Protein AF-A0A367AL65-F1 (afdb_monomer_lite)

Sequence (87 aa):
MVVSGELDVVGGELFVAVLDHVRSSGPGTVAVDLSGVSFVDTHGLTPALQPDVVLVDASRVVDRLLTLMGQPAVGAGRRPGGGRGCT

Structure (mmCIF, N/CA/C/O backbone):
data_AF-A0A367AL65-F1
#
_entry.id   AF-A0A367AL65-F1
#
loop_
_atom_site.group_PDB
_atom_site.id
_atom_site.type_symbol
_atom_site.label_atom_id
_atom_site.label_alt_id
_atom_site.label_comp_id
_atom_site.label_asym_id
_atom_site.label_entity_id
_atom_site.label_seq_id
_atom_site.pdbx_PDB_ins_code
_atom_site.Cartn_x
_atom_site.Cartn_y
_atom_site.Cartn_z
_atom_site.occupancy
_atom_site.B_iso_or_equiv
_atom_site.auth_seq_id
_atom_site.auth_comp_id
_atom_site.auth_asym_id
_atom_site.auth_atom_id
_atom_site.pdbx_PDB_model_num
ATOM 1 N N . MET A 1 1 ? -7.524 -7.719 4.619 1.00 92.00 1 MET A N 1
ATOM 2 C CA . MET A 1 1 ? -7.991 -7.935 3.234 1.00 92.00 1 MET A CA 1
ATOM 3 C C . MET A 1 1 ? -6.794 -8.307 2.376 1.00 92.00 1 MET A C 1
ATOM 5 O O . MET A 1 1 ? -5.702 -7.849 2.685 1.00 92.00 1 MET A O 1
ATOM 9 N N . VAL A 1 2 ? -6.994 -9.109 1.332 1.00 95.88 2 VAL A N 1
ATOM 10 C CA . VAL A 1 2 ? -5.942 -9.458 0.364 1.00 95.88 2 VAL A CA 1
ATOM 11 C C . VAL A 1 2 ? -6.212 -8.712 -0.937 1.00 95.88 2 VAL A C 1
ATOM 13 O O . VAL A 1 2 ? -7.350 -8.715 -1.406 1.00 95.88 2 VAL A O 1
ATOM 16 N N . VAL A 1 3 ? -5.184 -8.085 -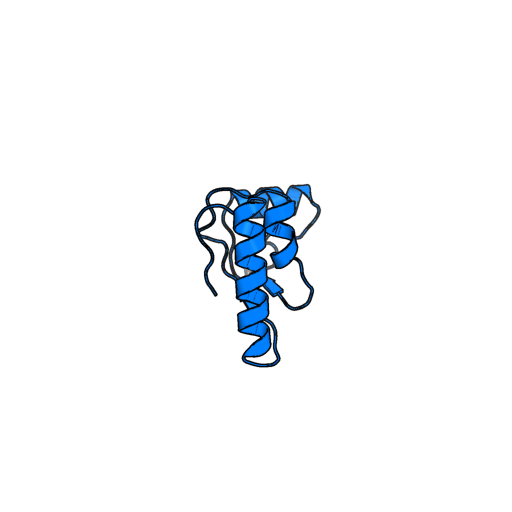1.502 1.00 96.69 3 VAL A N 1
ATOM 17 C CA . VAL A 1 3 ? -5.233 -7.404 -2.800 1.00 96.69 3 VAL A CA 1
ATOM 18 C C . VAL A 1 3 ? -4.285 -8.118 -3.755 1.00 96.69 3 VAL A C 1
ATOM 20 O O . VAL A 1 3 ? -3.164 -8.480 -3.397 1.00 96.69 3 VAL A O 1
ATOM 23 N N . SER A 1 4 ? -4.747 -8.351 -4.979 1.00 96.81 4 SER A N 1
ATOM 24 C CA . SER A 1 4 ? -3.974 -9.050 -6.004 1.00 96.81 4 SER A CA 1
ATOM 25 C C . SER A 1 4 ? -4.234 -8.464 -7.384 1.00 96.81 4 SER A C 1
ATOM 27 O O . SER A 1 4 ? -5.272 -7.838 -7.597 1.00 96.81 4 SER A O 1
ATOM 29 N N . GLY A 1 5 ? -3.293 -8.672 -8.305 1.00 96.62 5 GLY A N 1
ATOM 30 C CA . GLY A 1 5 ? -3.321 -8.062 -9.634 1.00 96.62 5 GLY A CA 1
ATOM 31 C C . GLY A 1 5 ? -2.567 -6.735 -9.672 1.00 96.62 5 GLY A C 1
ATOM 32 O O . GLY A 1 5 ? -1.495 -6.610 -9.079 1.00 96.62 5 GLY A O 1
ATOM 33 N N . GLU A 1 6 ? -3.098 -5.757 -10.395 1.00 97.94 6 GLU A N 1
ATOM 34 C CA . GLU A 1 6 ? -2.420 -4.485 -10.652 1.00 97.94 6 GLU A CA 1
ATOM 35 C C . GLU A 1 6 ? -2.996 -3.366 -9.776 1.00 97.94 6 GLU A C 1
ATOM 37 O O . GLU A 1 6 ? -4.210 -3.210 -9.657 1.00 97.94 6 GLU A O 1
ATOM 42 N N . LEU A 1 7 ? -2.107 -2.588 -9.156 1.00 97.44 7 LEU A N 1
ATOM 43 C CA . LEU A 1 7 ? -2.424 -1.352 -8.440 1.00 97.44 7 LEU A CA 1
ATOM 44 C C . LEU A 1 7 ? -1.857 -0.158 -9.212 1.00 97.44 7 LEU A C 1
ATOM 46 O O . LEU A 1 7 ? -0.877 0.469 -8.805 1.00 97.44 7 LEU A O 1
ATOM 50 N N . ASP A 1 8 ? -2.464 0.116 -10.360 1.00 95.62 8 ASP A N 1
ATOM 51 C CA . ASP A 1 8 ? -2.280 1.340 -11.137 1.00 95.62 8 ASP A CA 1
ATOM 52 C C . ASP A 1 8 ? -3.359 2.380 -10.766 1.00 95.62 8 ASP A C 1
ATOM 54 O O . ASP A 1 8 ? -4.020 2.262 -9.732 1.00 95.62 8 ASP A O 1
ATOM 58 N N . VAL A 1 9 ? -3.566 3.402 -11.599 1.00 94.06 9 VAL A N 1
ATOM 59 C CA . VAL A 1 9 ? -4.627 4.405 -11.393 1.00 94.06 9 VAL A CA 1
ATOM 60 C C . VAL A 1 9 ? -6.019 3.762 -11.277 1.00 94.06 9 VAL A C 1
ATOM 62 O O . VAL A 1 9 ? -6.782 4.127 -10.384 1.00 94.06 9 VAL A O 1
ATOM 65 N N . VAL A 1 10 ? -6.345 2.787 -12.133 1.00 94.69 10 VAL A N 1
ATOM 66 C CA . VAL A 1 10 ? -7.672 2.146 -12.162 1.00 94.69 10 VAL A CA 1
ATOM 67 C C . VAL A 1 10 ? -7.835 1.189 -10.980 1.00 94.69 10 VAL A C 1
ATOM 69 O O . VAL A 1 10 ? -8.850 1.221 -10.280 1.00 94.69 10 VAL A O 1
ATOM 72 N N . GLY A 1 11 ? -6.819 0.365 -10.714 1.00 95.19 11 GLY A N 1
ATOM 73 C CA . GLY A 1 11 ? -6.784 -0.518 -9.547 1.00 95.19 11 GLY A CA 1
ATOM 74 C C . GLY A 1 11 ? -6.843 0.262 -8.230 1.00 95.19 11 GLY A C 1
ATOM 75 O O . GLY A 1 11 ? -7.505 -0.167 -7.284 1.00 95.19 11 GLY A O 1
ATOM 76 N N . GLY A 1 12 ? -6.221 1.442 -8.190 1.00 95.12 12 GLY A N 1
ATOM 77 C CA . GLY A 1 12 ? -6.262 2.371 -7.065 1.00 95.12 12 GLY A CA 1
ATOM 78 C C . GLY A 1 12 ? -7.670 2.867 -6.740 1.00 95.12 12 GLY A C 1
ATOM 79 O O . GLY A 1 12 ? -8.065 2.830 -5.576 1.00 95.12 12 GLY A O 1
ATOM 80 N N . GLU A 1 13 ? -8.457 3.275 -7.741 1.00 96.50 13 GLU A N 1
ATOM 81 C CA . GLU A 1 13 ? -9.848 3.716 -7.533 1.00 96.50 13 GLU A CA 1
ATOM 82 C C . GLU A 1 13 ? -10.720 2.606 -6.933 1.00 96.50 13 GLU A C 1
ATOM 84 O O . GLU A 1 13 ? -11.460 2.835 -5.971 1.00 96.50 13 GLU A O 1
ATOM 89 N N . LEU A 1 14 ? -10.591 1.380 -7.449 1.00 95.88 14 LEU A N 1
ATOM 90 C CA . LEU A 1 14 ? -11.300 0.229 -6.892 1.00 95.88 14 LEU A CA 1
ATOM 91 C C . LEU A 1 14 ? -10.851 -0.056 -5.455 1.00 95.88 14 LEU A C 1
ATOM 93 O O . LEU A 1 14 ? -11.681 -0.324 -4.584 1.00 95.88 14 LEU A O 1
ATOM 97 N N . PHE A 1 15 ? -9.548 0.020 -5.192 1.00 97.12 15 PHE A N 1
ATOM 98 C CA . PHE A 1 15 ? -9.008 -0.211 -3.861 1.00 97.12 15 PHE A CA 1
ATOM 99 C C . PHE A 1 15 ? -9.522 0.817 -2.841 1.00 97.12 15 PHE A C 1
ATOM 101 O O . PHE A 1 15 ? -9.894 0.429 -1.732 1.00 97.12 15 PHE A O 1
ATOM 108 N N . VAL A 1 16 ? -9.646 2.094 -3.226 1.00 97.06 16 VAL A N 1
ATOM 109 C CA . VAL A 1 16 ? -10.292 3.136 -2.404 1.00 97.06 16 VAL A CA 1
ATOM 110 C C . VAL A 1 16 ? -11.739 2.768 -2.091 1.00 97.06 16 VAL A C 1
ATOM 112 O O . VAL A 1 16 ? -12.124 2.760 -0.923 1.00 97.06 16 VAL A O 1
ATOM 115 N N . ALA A 1 17 ? -12.527 2.399 -3.103 1.00 96.75 17 ALA A N 1
ATOM 116 C CA . ALA A 1 17 ? -13.933 2.053 -2.904 1.00 96.75 17 ALA A CA 1
ATOM 117 C C . ALA A 1 17 ? -14.110 0.866 -1.939 1.00 96.75 17 ALA A C 1
ATOM 119 O O . ALA A 1 17 ? -14.999 0.870 -1.083 1.00 96.75 17 ALA A O 1
ATOM 120 N N . VAL A 1 18 ? -13.237 -0.141 -2.040 1.00 95.62 18 VAL A N 1
ATOM 121 C CA . VAL A 1 18 ? -13.238 -1.289 -1.124 1.00 95.62 18 VAL A CA 1
ATOM 122 C C . VAL A 1 18 ? -12.811 -0.876 0.286 1.00 95.62 18 VAL A C 1
ATOM 124 O O . VAL A 1 18 ? -13.446 -1.300 1.252 1.00 95.62 18 VAL A O 1
ATOM 127 N N . LEU A 1 19 ? -11.780 -0.038 0.432 1.00 96.19 19 LEU A N 1
ATOM 128 C CA . LEU A 1 19 ? -11.361 0.489 1.735 1.00 96.19 19 LEU A CA 1
ATOM 129 C C . LEU A 1 19 ? -12.491 1.257 2.422 1.00 96.19 19 LEU A C 1
ATOM 131 O O . LEU A 1 19 ? -12.756 1.023 3.600 1.00 96.19 19 LEU A O 1
ATOM 135 N N . ASP A 1 20 ? -13.192 2.119 1.692 1.00 95.94 20 ASP A N 1
ATOM 136 C CA . ASP A 1 20 ? -14.308 2.898 2.229 1.00 95.94 20 ASP A CA 1
ATOM 137 C C . ASP A 1 20 ? -15.476 2.004 2.648 1.00 95.94 20 ASP A C 1
ATOM 139 O O . ASP A 1 20 ? -16.060 2.195 3.720 1.00 95.94 20 ASP A O 1
ATOM 143 N N . HIS A 1 21 ? -15.761 0.957 1.870 1.00 95.00 21 HIS A N 1
ATOM 144 C CA . HIS A 1 21 ? -16.733 -0.054 2.269 1.00 95.00 21 HIS A CA 1
ATOM 145 C C . HIS A 1 21 ? -16.321 -0.758 3.573 1.00 95.00 21 HIS A C 1
ATOM 147 O O . HIS A 1 21 ? -17.131 -0.859 4.498 1.00 95.00 21 HIS A O 1
ATOM 153 N N . VAL A 1 22 ? -15.060 -1.184 3.697 1.00 93.62 22 VAL A N 1
ATOM 154 C CA . VAL A 1 22 ? -14.547 -1.823 4.921 1.00 93.62 22 VAL A CA 1
ATOM 155 C C . VAL A 1 22 ? -14.639 -0.872 6.117 1.00 93.62 22 VAL A C 1
ATOM 157 O O . VAL A 1 22 ? -15.135 -1.273 7.169 1.00 93.62 22 VAL A O 1
ATOM 160 N N . ARG A 1 23 ? -14.258 0.399 5.959 1.00 92.75 23 ARG A N 1
ATOM 161 C CA . ARG A 1 23 ? -14.368 1.424 7.014 1.00 92.75 23 ARG A CA 1
ATOM 162 C C . ARG A 1 23 ? -15.807 1.642 7.470 1.00 92.75 23 ARG A C 1
ATOM 164 O O . ARG A 1 23 ? -16.058 1.835 8.657 1.00 92.75 23 ARG A O 1
ATOM 171 N N . SER A 1 24 ? -16.766 1.572 6.546 1.00 94.44 24 SER A N 1
ATOM 172 C CA . SER A 1 24 ? -18.189 1.704 6.880 1.00 94.44 24 SER A CA 1
ATOM 173 C C . SER A 1 24 ? -18.727 0.537 7.719 1.00 94.44 24 SER A C 1
ATOM 175 O O . SER A 1 24 ? -19.732 0.694 8.411 1.00 94.44 24 SER A O 1
ATOM 177 N N . SER A 1 25 ? -18.050 -0.619 7.697 1.00 91.44 25 SER A N 1
ATOM 178 C CA . SER A 1 25 ? -18.461 -1.821 8.435 1.00 91.44 25 SER A CA 1
ATOM 179 C C . SER A 1 25 ? -18.047 -1.821 9.914 1.00 91.44 25 SER A C 1
ATOM 181 O O . SER A 1 25 ? -18.578 -2.610 10.696 1.00 91.44 25 SER A O 1
ATOM 183 N N . GLY A 1 26 ? -17.146 -0.922 10.325 1.00 87.12 26 GLY A N 1
ATOM 184 C CA . GLY A 1 26 ? -16.757 -0.763 11.722 1.00 87.12 26 GLY A CA 1
ATOM 185 C C . GLY A 1 26 ? -15.479 0.060 11.912 1.00 87.12 26 GLY A C 1
ATOM 186 O O . GLY A 1 26 ? -14.677 0.191 10.987 1.00 87.12 26 GLY A O 1
ATOM 187 N N . PRO A 1 27 ? -15.263 0.618 13.115 1.00 81.69 27 PRO A N 1
ATOM 188 C CA . PRO A 1 27 ? -14.045 1.351 13.425 1.00 81.69 27 PRO A CA 1
ATOM 189 C C . PRO A 1 27 ? -12.851 0.398 13.564 1.00 81.69 27 PRO A C 1
ATOM 191 O O . PRO A 1 27 ? -12.967 -0.672 14.162 1.00 81.69 27 PRO A O 1
ATOM 194 N N . GLY A 1 28 ? -11.681 0.817 13.085 1.00 89.25 28 GLY A N 1
ATOM 195 C CA . GLY A 1 28 ? -10.431 0.104 13.328 1.00 89.25 28 GLY A CA 1
ATOM 196 C C . GLY A 1 28 ? -9.405 0.270 12.218 1.00 89.25 28 GLY A C 1
ATOM 197 O O . GLY A 1 28 ? -9.661 0.879 11.184 1.00 89.25 28 GLY A O 1
ATOM 198 N N . THR A 1 29 ? -8.226 -0.289 12.464 1.00 94.06 29 THR A N 1
ATOM 199 C CA . THR A 1 29 ? -7.151 -0.390 11.480 1.00 94.06 29 THR A CA 1
ATOM 200 C C . THR A 1 29 ? -7.475 -1.461 10.440 1.00 94.06 29 THR A C 1
ATOM 202 O O . THR A 1 29 ? -7.887 -2.570 10.790 1.00 94.06 29 THR A O 1
ATOM 205 N N . VAL A 1 30 ? -7.225 -1.169 9.166 1.00 95.38 30 VAL A N 1
ATOM 206 C CA . VAL A 1 30 ? -7.405 -2.110 8.060 1.00 95.38 30 VAL A CA 1
ATOM 207 C C . VAL A 1 30 ? -6.079 -2.798 7.750 1.00 95.38 30 VAL A C 1
ATOM 209 O O . VAL A 1 30 ? -5.149 -2.190 7.228 1.00 95.38 30 VAL A O 1
ATOM 212 N N . ALA A 1 31 ? -5.991 -4.094 8.048 1.00 94.94 31 ALA A N 1
ATOM 213 C CA . ALA A 1 31 ? -4.850 -4.910 7.643 1.00 94.94 31 ALA A CA 1
ATOM 214 C C . ALA A 1 31 ? -4.954 -5.262 6.146 1.00 94.94 31 ALA A C 1
ATOM 216 O O . ALA A 1 31 ? -5.979 -5.805 5.715 1.00 94.94 31 ALA A O 1
ATOM 217 N N . VAL A 1 32 ? -3.911 -4.991 5.361 1.00 96.94 32 VAL A N 1
ATOM 218 C CA . VAL A 1 32 ? -3.877 -5.197 3.905 1.00 96.94 32 VAL A CA 1
ATOM 219 C C . VAL A 1 32 ? -2.661 -6.022 3.505 1.00 96.94 32 VAL A C 1
ATOM 221 O O . VAL A 1 32 ? -1.527 -5.667 3.810 1.00 96.94 32 VAL A O 1
ATOM 224 N N . ASP A 1 33 ? -2.912 -7.128 2.817 1.00 96.81 33 ASP A N 1
ATOM 225 C CA . ASP A 1 33 ? -1.898 -7.996 2.226 1.00 96.81 33 ASP A CA 1
ATOM 226 C C . ASP A 1 33 ? -1.759 -7.661 0.735 1.00 96.81 33 ASP A C 1
ATOM 228 O O . ASP A 1 33 ? -2.736 -7.764 -0.014 1.00 96.81 33 ASP A O 1
ATOM 232 N N . LEU A 1 34 ? -0.558 -7.240 0.328 1.00 97.94 34 LEU A N 1
ATOM 233 C CA . LEU A 1 34 ? -0.203 -6.877 -1.047 1.00 97.94 34 LEU A CA 1
ATOM 234 C C . LEU A 1 34 ? 0.740 -7.903 -1.704 1.00 97.94 34 LEU A C 1
ATOM 236 O O . LEU A 1 34 ? 1.348 -7.614 -2.738 1.00 97.94 34 LEU A O 1
ATOM 240 N N . SER A 1 35 ? 0.897 -9.097 -1.126 1.00 97.50 35 SER A N 1
ATOM 241 C CA . SER A 1 35 ? 1.766 -10.159 -1.662 1.00 97.50 35 SER A CA 1
ATOM 242 C C . SER A 1 35 ? 1.344 -10.629 -3.061 1.00 97.50 35 SER A C 1
ATOM 244 O O . SER A 1 35 ? 2.191 -11.033 -3.860 1.00 97.50 35 SER A O 1
ATOM 246 N N . GLY A 1 36 ? 0.053 -10.514 -3.391 1.00 97.31 36 GLY A N 1
ATOM 247 C CA . GLY A 1 36 ? -0.517 -10.870 -4.693 1.00 97.31 36 GLY A CA 1
ATOM 248 C C . GLY A 1 36 ? -0.435 -9.781 -5.769 1.00 97.31 36 GLY A C 1
ATOM 249 O O . GLY A 1 36 ? -0.948 -9.989 -6.870 1.00 97.31 36 GLY A O 1
ATOM 250 N N . VAL A 1 37 ? 0.151 -8.616 -5.475 1.00 98.19 37 VAL A N 1
ATOM 251 C CA . VAL A 1 37 ? 0.230 -7.491 -6.420 1.00 98.19 37 VAL A CA 1
ATOM 252 C C . VAL A 1 37 ? 1.375 -7.705 -7.413 1.00 98.19 37 VAL A C 1
ATOM 254 O O . VAL A 1 37 ? 2.540 -7.799 -7.018 1.00 98.19 37 VAL A O 1
ATOM 257 N N . SER A 1 38 ? 1.061 -7.764 -8.707 1.00 97.81 38 SER A N 1
ATOM 258 C CA . SER A 1 38 ? 2.022 -8.001 -9.796 1.00 97.81 38 SER A CA 1
ATOM 259 C C . SER A 1 38 ? 2.611 -6.718 -10.385 1.00 97.81 38 SER A C 1
ATOM 261 O O . SER A 1 38 ? 3.723 -6.745 -10.913 1.00 97.81 38 SER A O 1
ATOM 263 N N . PHE A 1 39 ? 1.899 -5.598 -10.271 1.00 97.88 39 PHE A N 1
ATOM 264 C CA . PHE A 1 39 ? 2.326 -4.278 -10.735 1.00 97.88 39 PHE A CA 1
ATOM 265 C C . PHE A 1 39 ? 1.769 -3.191 -9.816 1.00 97.88 39 PHE A C 1
ATOM 267 O O . PHE A 1 39 ? 0.662 -3.331 -9.300 1.00 97.88 39 PHE A O 1
ATOM 274 N N . VAL A 1 40 ? 2.529 -2.114 -9.616 1.00 98.19 40 VAL A N 1
ATOM 275 C CA . VAL A 1 40 ? 2.100 -0.982 -8.795 1.00 98.19 40 VAL A CA 1
ATOM 276 C C . VAL A 1 40 ? 2.762 0.319 -9.245 1.00 98.19 40 VAL A C 1
ATOM 278 O O . VAL A 1 40 ? 3.958 0.335 -9.556 1.00 98.19 40 VAL A O 1
ATOM 281 N N . ASP A 1 41 ? 1.999 1.410 -9.230 1.00 97.38 41 ASP A N 1
ATOM 282 C CA . ASP A 1 41 ? 2.513 2.775 -9.336 1.00 97.38 41 ASP A CA 1
ATOM 283 C C . ASP A 1 41 ? 2.196 3.605 -8.076 1.00 97.38 41 ASP A C 1
ATOM 285 O O . ASP A 1 41 ? 1.564 3.143 -7.123 1.00 97.38 41 ASP A O 1
ATOM 289 N N . THR A 1 42 ? 2.677 4.848 -8.033 1.00 95.69 42 THR A N 1
ATOM 290 C CA . THR A 1 42 ? 2.489 5.724 -6.868 1.00 95.69 42 THR A CA 1
ATOM 291 C C . THR A 1 42 ? 1.024 6.062 -6.598 1.00 95.69 42 THR A C 1
ATOM 293 O O . THR A 1 42 ? 0.643 6.213 -5.437 1.00 95.69 42 THR A O 1
ATOM 296 N N . HIS A 1 43 ? 0.199 6.189 -7.638 1.00 94.56 43 HIS A N 1
ATOM 297 C CA . HIS A 1 43 ? -1.215 6.532 -7.493 1.00 94.56 43 HIS A CA 1
ATOM 298 C C . HIS A 1 43 ? -1.985 5.343 -6.923 1.00 94.56 43 HIS A C 1
ATOM 300 O O . HIS A 1 43 ? -2.695 5.507 -5.930 1.00 94.56 43 HIS A O 1
ATOM 306 N N . GLY A 1 44 ? -1.768 4.145 -7.469 1.00 96.38 44 GLY A N 1
ATOM 307 C CA . GLY A 1 44 ? -2.415 2.926 -6.990 1.00 96.38 44 GLY A CA 1
ATOM 308 C C . GLY A 1 44 ? -2.007 2.525 -5.571 1.00 96.38 44 GLY A C 1
ATOM 309 O O . GLY A 1 44 ? -2.817 1.954 -4.840 1.00 96.38 44 GLY A O 1
ATOM 310 N N . LEU A 1 45 ? -0.788 2.873 -5.132 1.00 96.25 45 LEU A N 1
ATOM 311 C CA . LEU A 1 45 ? -0.316 2.587 -3.770 1.00 96.25 45 LEU A CA 1
ATOM 312 C C . LEU A 1 45 ? -0.778 3.610 -2.721 1.00 96.25 45 LEU A C 1
ATOM 314 O O . LEU A 1 45 ? -0.870 3.267 -1.544 1.00 96.25 45 LEU A O 1
ATOM 318 N N . THR A 1 46 ? -1.080 4.851 -3.115 1.00 95.44 46 THR A N 1
ATOM 319 C CA . THR A 1 46 ? -1.425 5.949 -2.187 1.00 95.44 46 THR A CA 1
ATOM 320 C C . THR A 1 46 ? -2.513 5.588 -1.156 1.00 95.44 46 THR A C 1
ATOM 322 O O . THR A 1 46 ? -2.340 5.931 0.017 1.00 95.44 46 THR A O 1
ATOM 325 N N . PRO A 1 47 ? -3.599 4.865 -1.500 1.00 95.75 47 PRO A N 1
ATOM 326 C CA . PRO A 1 47 ? -4.616 4.471 -0.521 1.00 95.75 47 PRO A CA 1
ATOM 327 C C . PRO A 1 47 ? -4.085 3.535 0.574 1.00 95.75 47 PRO A C 1
ATOM 329 O O . PRO A 1 47 ? -4.598 3.539 1.690 1.00 95.75 47 PRO A O 1
ATOM 332 N N . ALA A 1 48 ? -3.035 2.762 0.281 1.00 94.94 48 ALA A N 1
ATOM 333 C CA . ALA A 1 48 ? -2.406 1.832 1.217 1.00 94.94 48 ALA A CA 1
ATOM 334 C C . ALA A 1 48 ? -1.476 2.525 2.232 1.00 94.94 48 ALA A C 1
ATOM 336 O O . ALA A 1 48 ? -1.034 1.892 3.187 1.00 94.94 48 ALA A O 1
ATOM 337 N N . LEU A 1 49 ? -1.164 3.808 2.017 1.00 94.44 49 LEU A N 1
ATOM 338 C CA . LEU A 1 49 ? -0.274 4.612 2.862 1.00 94.44 49 LEU A CA 1
ATOM 339 C C . LEU A 1 49 ? -1.036 5.480 3.874 1.00 94.44 49 LEU A C 1
ATOM 341 O O . LEU A 1 49 ? -0.447 6.344 4.522 1.00 94.44 49 LEU A O 1
ATOM 345 N N . GLN A 1 50 ? -2.350 5.284 3.990 1.00 94.00 50 GLN A N 1
ATOM 346 C CA . GLN A 1 50 ? -3.175 6.013 4.947 1.00 94.00 50 GLN A CA 1
ATOM 347 C C . GLN A 1 50 ? -2.881 5.554 6.389 1.00 94.00 50 GLN A C 1
ATOM 349 O O . GLN A 1 50 ? -2.569 4.382 6.601 1.00 94.00 50 GLN A O 1
ATOM 354 N N . PRO A 1 51 ? -3.005 6.433 7.403 1.00 92.19 51 PRO A N 1
ATOM 355 C CA . PRO A 1 51 ? -2.639 6.110 8.789 1.00 92.19 51 PRO A CA 1
ATOM 356 C C . PRO A 1 51 ? -3.431 4.955 9.416 1.00 92.19 51 PRO A C 1
ATOM 358 O O . PRO A 1 51 ? -2.984 4.348 10.387 1.00 92.19 51 PRO A O 1
ATOM 361 N N . ASP A 1 52 ? -4.625 4.679 8.896 1.00 94.00 52 ASP A N 1
ATOM 362 C CA . ASP A 1 52 ? -5.504 3.603 9.342 1.00 94.00 52 ASP A CA 1
ATOM 363 C C . ASP A 1 52 ? -5.252 2.276 8.609 1.00 94.00 52 ASP A C 1
ATOM 365 O O . ASP A 1 52 ? -5.903 1.281 8.927 1.00 94.00 52 ASP A O 1
ATOM 369 N N . VAL A 1 53 ? -4.308 2.227 7.665 1.00 95.44 53 VAL A N 1
ATOM 370 C CA . VAL A 1 53 ? -3.940 1.017 6.923 1.00 95.44 53 VAL A CA 1
ATOM 371 C C . VAL A 1 53 ? -2.631 0.444 7.460 1.00 95.44 53 VAL A C 1
ATOM 373 O O . VAL A 1 53 ? -1.630 1.140 7.609 1.00 95.44 53 VAL A 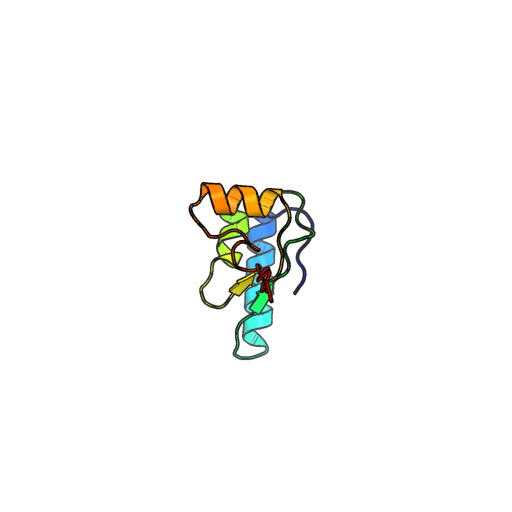O 1
ATOM 376 N N . VAL A 1 54 ? -2.624 -0.863 7.720 1.00 95.00 54 VAL A N 1
ATOM 377 C CA . VAL A 1 54 ? -1.415 -1.619 8.066 1.00 95.00 54 VAL A CA 1
ATOM 378 C C . VAL A 1 54 ? -1.135 -2.631 6.971 1.00 95.00 54 VAL A C 1
ATOM 380 O O . VAL A 1 54 ? -1.917 -3.557 6.753 1.00 95.00 54 VAL A O 1
ATOM 383 N N . LEU A 1 55 ? 0.007 -2.477 6.308 1.00 95.56 55 LEU A N 1
ATOM 384 C CA . LEU A 1 55 ? 0.497 -3.458 5.347 1.00 95.56 55 LEU A CA 1
ATOM 385 C C . LEU A 1 55 ? 1.052 -4.670 6.102 1.00 95.56 55 LEU A C 1
ATOM 387 O O . LEU A 1 55 ? 1.969 -4.527 6.913 1.00 95.56 55 LEU A O 1
ATOM 391 N N . VAL A 1 56 ? 0.476 -5.851 5.870 1.00 95.75 56 VAL A N 1
ATOM 392 C CA . VAL A 1 56 ? 0.876 -7.089 6.565 1.00 95.75 56 VAL A CA 1
ATOM 393 C C . VAL A 1 56 ? 1.930 -7.881 5.799 1.00 95.75 56 VAL A C 1
ATOM 395 O O . VAL A 1 56 ? 2.778 -8.516 6.422 1.00 95.75 56 VAL A O 1
ATOM 398 N N . ASP A 1 57 ? 1.880 -7.825 4.469 1.00 96.44 57 ASP A N 1
ATOM 399 C CA . ASP A 1 57 ? 2.852 -8.420 3.553 1.00 96.44 57 ASP A CA 1
ATOM 400 C C . ASP A 1 57 ? 2.831 -7.651 2.222 1.00 96.44 57 ASP A C 1
ATOM 402 O O . ASP A 1 57 ? 1.857 -6.948 1.917 1.00 96.44 57 ASP A O 1
ATOM 406 N N . ALA A 1 58 ? 3.898 -7.763 1.437 1.00 96.69 58 ALA A N 1
ATOM 407 C CA . ALA A 1 58 ? 4.037 -7.076 0.162 1.00 96.69 58 ALA A CA 1
ATOM 408 C C . ALA A 1 58 ? 4.794 -7.913 -0.867 1.00 96.69 58 ALA A C 1
ATOM 410 O O . ALA A 1 58 ? 5.724 -8.661 -0.566 1.00 96.69 58 ALA A O 1
ATOM 411 N N . SER A 1 59 ? 4.417 -7.754 -2.134 1.00 97.31 59 SER A N 1
ATOM 412 C CA . SER A 1 59 ? 5.205 -8.294 -3.231 1.00 97.31 59 SER A CA 1
ATOM 413 C C . SER A 1 59 ? 6.495 -7.486 -3.427 1.00 97.31 59 SER A C 1
ATOM 415 O O . SER A 1 59 ? 6.606 -6.319 -3.042 1.00 97.31 59 SER A O 1
ATOM 417 N N . ARG A 1 60 ? 7.484 -8.074 -4.114 1.00 96.94 60 ARG A N 1
ATOM 418 C CA . ARG A 1 60 ? 8.772 -7.403 -4.381 1.00 96.94 60 ARG A CA 1
ATOM 419 C C . ARG A 1 60 ? 8.629 -6.077 -5.135 1.00 96.94 60 ARG A C 1
ATOM 421 O O . ARG A 1 60 ? 9.470 -5.196 -4.966 1.00 96.94 60 ARG A O 1
ATOM 428 N N . VAL A 1 61 ? 7.619 -5.945 -5.998 1.00 97.12 61 VAL A N 1
ATOM 429 C CA . VAL A 1 61 ? 7.388 -4.703 -6.755 1.00 97.12 61 VAL A CA 1
ATOM 430 C C . VAL A 1 61 ? 6.857 -3.592 -5.849 1.00 97.12 61 VAL A C 1
ATOM 432 O O . VAL A 1 61 ? 7.302 -2.453 -5.976 1.00 97.12 61 VAL A O 1
ATOM 435 N N . VAL A 1 62 ? 6.005 -3.942 -4.881 1.00 97.50 62 VAL A N 1
ATOM 436 C CA . VAL A 1 62 ? 5.499 -3.027 -3.851 1.00 97.50 62 VAL A CA 1
ATOM 437 C C . VAL A 1 62 ? 6.622 -2.597 -2.912 1.00 97.50 62 VAL A C 1
ATOM 439 O O . VAL A 1 62 ? 6.841 -1.399 -2.749 1.00 97.50 62 VAL A O 1
ATOM 442 N N . ASP A 1 63 ? 7.407 -3.537 -2.381 1.00 97.19 63 ASP A N 1
ATOM 443 C CA . ASP A 1 63 ? 8.550 -3.216 -1.511 1.00 97.19 63 ASP A CA 1
ATOM 444 C C . ASP A 1 63 ? 9.577 -2.310 -2.199 1.00 97.19 63 ASP A C 1
ATOM 446 O O . ASP A 1 63 ? 10.116 -1.374 -1.595 1.00 97.19 63 ASP A O 1
ATOM 450 N N . ARG A 1 64 ? 9.844 -2.563 -3.486 1.00 96.25 64 ARG A N 1
ATOM 451 C CA . ARG A 1 64 ? 10.735 -1.718 -4.282 1.00 96.25 64 ARG A CA 1
ATOM 452 C C . ARG A 1 64 ? 10.194 -0.295 -4.391 1.00 96.25 64 ARG A C 1
ATOM 454 O O . ARG A 1 64 ? 10.970 0.643 -4.219 1.00 96.25 64 ARG A O 1
ATOM 461 N N . LEU A 1 65 ? 8.903 -0.126 -4.675 1.00 96.75 65 LEU A N 1
ATOM 462 C CA . LEU A 1 65 ? 8.295 1.199 -4.779 1.00 96.75 65 LEU A CA 1
ATOM 463 C C . LEU A 1 65 ? 8.299 1.931 -3.429 1.00 96.75 65 LEU A C 1
ATOM 465 O O . LEU A 1 65 ? 8.724 3.082 -3.383 1.00 96.75 65 LEU A O 1
ATOM 469 N N . LEU A 1 66 ? 7.937 1.256 -2.334 1.00 96.31 66 LEU A N 1
ATOM 470 C CA . LEU A 1 66 ? 8.016 1.811 -0.976 1.00 96.31 66 LEU A CA 1
ATOM 471 C C . LEU A 1 66 ? 9.425 2.323 -0.665 1.00 96.31 66 LEU A C 1
ATOM 473 O O . LEU A 1 66 ? 9.595 3.469 -0.253 1.00 96.31 66 LEU A O 1
ATOM 477 N N . THR A 1 67 ? 10.442 1.512 -0.960 1.00 95.38 67 THR A N 1
ATOM 478 C CA . THR A 1 67 ? 11.849 1.889 -0.765 1.00 95.38 67 THR A CA 1
ATOM 479 C C . THR A 1 67 ? 12.221 3.135 -1.576 1.00 95.38 67 THR A C 1
ATOM 481 O O . THR A 1 67 ? 12.871 4.038 -1.053 1.00 95.38 67 THR A O 1
ATOM 484 N N . LEU A 1 68 ? 11.792 3.220 -2.842 1.00 96.06 68 L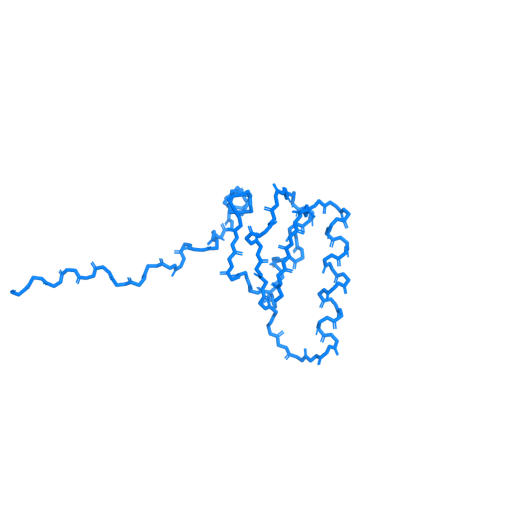EU A N 1
ATOM 485 C CA . LEU A 1 68 ? 12.029 4.392 -3.698 1.00 96.06 68 LEU A CA 1
ATOM 486 C C . LEU A 1 68 ? 11.311 5.651 -3.191 1.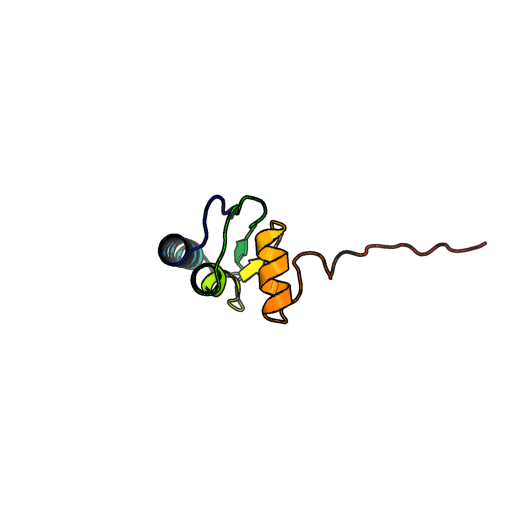00 96.06 68 LEU A C 1
ATOM 488 O O . LEU A 1 68 ? 11.814 6.755 -3.377 1.00 96.06 68 LEU A O 1
ATOM 492 N N . MET A 1 69 ? 10.168 5.486 -2.525 1.00 94.75 69 MET A N 1
ATOM 493 C CA . MET A 1 69 ? 9.419 6.564 -1.872 1.00 94.75 69 MET A CA 1
ATOM 494 C C . MET A 1 69 ? 9.980 6.940 -0.488 1.00 94.75 69 MET A C 1
ATOM 496 O O . MET A 1 69 ? 9.407 7.794 0.190 1.00 94.75 69 MET A O 1
ATOM 500 N N . GLY A 1 70 ? 11.064 6.298 -0.036 1.00 93.50 70 GLY A N 1
ATOM 501 C CA . GLY A 1 70 ? 11.616 6.486 1.308 1.00 93.50 70 GLY A CA 1
ATOM 502 C C . GLY A 1 70 ? 10.724 5.934 2.426 1.00 93.50 70 GLY A C 1
ATOM 503 O O . GLY A 1 70 ? 10.903 6.298 3.587 1.00 93.50 70 GLY A O 1
ATOM 504 N N . GLN A 1 71 ? 9.760 5.078 2.085 1.00 91.88 71 GLN A N 1
ATOM 505 C CA . GLN A 1 71 ? 8.885 4.392 3.029 1.00 91.88 71 GLN A CA 1
ATOM 506 C C . GLN A 1 71 ? 9.531 3.084 3.510 1.00 91.88 71 GLN A C 1
ATOM 508 O O . GLN A 1 71 ? 10.323 2.471 2.785 1.00 91.88 71 GLN A O 1
ATOM 513 N N . PRO A 1 72 ? 9.209 2.620 4.729 1.00 85.81 72 PRO A N 1
ATOM 514 C CA . PRO A 1 72 ? 9.678 1.327 5.203 1.00 85.81 72 PRO A CA 1
ATOM 515 C C . PRO A 1 72 ? 9.085 0.191 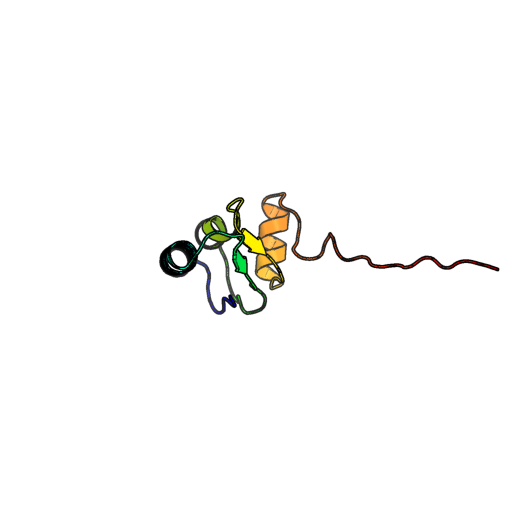4.358 1.00 85.81 72 PRO A C 1
ATOM 517 O O . PRO A 1 72 ? 7.881 0.143 4.122 1.00 85.81 72 PRO A O 1
ATOM 520 N N . ALA A 1 73 ? 9.933 -0.753 3.943 1.00 83.44 73 ALA A N 1
ATOM 521 C CA . ALA A 1 73 ? 9.482 -1.996 3.319 1.00 83.44 73 ALA A CA 1
ATOM 522 C C . ALA A 1 73 ? 8.685 -2.853 4.317 1.00 83.44 73 ALA A C 1
ATOM 524 O O . ALA A 1 73 ? 8.983 -2.859 5.525 1.00 83.44 73 ALA A O 1
ATOM 525 N N . VAL A 1 74 ? 7.715 -3.619 3.813 1.00 78.00 74 VAL A N 1
ATOM 526 C CA . VAL A 1 74 ? 6.788 -4.432 4.615 1.00 78.00 74 VAL A CA 1
ATOM 527 C C . VAL A 1 74 ? 7.513 -5.704 5.058 1.00 78.00 74 VAL A C 1
ATOM 529 O O . VAL A 1 74 ? 7.378 -6.782 4.502 1.00 78.00 74 VAL A O 1
ATOM 532 N N . GLY A 1 75 ? 8.403 -5.551 6.036 1.00 63.50 75 GLY A N 1
ATOM 533 C CA . GLY A 1 75 ? 9.317 -6.612 6.468 1.00 63.50 75 GLY A CA 1
ATOM 534 C C . GLY A 1 75 ? 10.606 -6.105 7.107 1.00 63.50 75 GLY A C 1
ATOM 535 O O . GLY A 1 75 ? 11.253 -6.847 7.848 1.00 63.50 75 GLY A O 1
ATOM 536 N N . ALA A 1 76 ? 10.941 -4.820 6.939 1.00 54.69 76 ALA A N 1
ATOM 537 C CA . ALA A 1 76 ? 12.083 -4.198 7.618 1.00 54.69 76 ALA A CA 1
ATOM 538 C C . ALA A 1 76 ? 11.945 -4.197 9.160 1.00 54.69 76 ALA A C 1
ATOM 540 O O . ALA A 1 76 ? 12.937 -4.044 9.869 1.00 54.69 76 ALA A O 1
ATOM 541 N N . GLY A 1 77 ? 10.735 -4.441 9.683 1.00 47.91 77 GLY A N 1
ATOM 542 C CA . GLY A 1 77 ? 10.449 -4.644 11.109 1.00 47.91 77 GLY A CA 1
ATOM 543 C C . GLY A 1 77 ? 10.475 -6.101 11.599 1.00 47.91 77 GLY A C 1
ATOM 544 O O . GLY A 1 77 ? 10.331 -6.330 12.798 1.00 47.91 77 GLY A O 1
ATOM 545 N N . ARG A 1 78 ? 10.674 -7.109 10.732 1.00 45.06 78 ARG A N 1
ATOM 546 C CA . ARG A 1 78 ? 10.691 -8.530 11.132 1.00 45.06 78 ARG A CA 1
ATOM 547 C C . ARG A 1 78 ? 12.116 -9.089 11.179 1.00 45.06 78 ARG A C 1
ATOM 549 O O . ARG A 1 78 ? 12.518 -9.897 10.348 1.00 45.06 78 ARG A O 1
ATOM 556 N N . ARG A 1 79 ? 12.859 -8.740 12.234 1.00 45.50 79 ARG A N 1
ATOM 557 C CA . ARG A 1 79 ? 13.874 -9.642 12.814 1.00 45.50 79 ARG A CA 1
ATOM 558 C C . ARG A 1 79 ? 13.462 -10.040 14.235 1.00 45.50 79 ARG A C 1
ATOM 560 O O . ARG A 1 79 ? 13.816 -9.341 15.180 1.00 45.50 79 ARG A O 1
ATOM 567 N N . PRO A 1 80 ? 12.765 -11.171 14.431 1.00 42.38 80 PRO A N 1
ATOM 568 C CA . PRO A 1 80 ? 12.714 -11.819 15.729 1.00 42.38 80 PRO A CA 1
ATOM 569 C C . PRO A 1 80 ? 14.034 -12.576 15.953 1.00 42.38 80 PRO A C 1
ATOM 571 O O . PRO A 1 80 ? 14.367 -13.477 15.191 1.00 42.38 80 PRO A O 1
ATOM 574 N N . GLY A 1 81 ? 14.785 -12.184 16.985 1.00 48.31 81 GLY A N 1
ATOM 575 C CA . GLY A 1 81 ? 15.706 -13.045 17.742 1.00 48.31 81 GLY A CA 1
ATOM 576 C C . GLY A 1 81 ? 16.773 -13.830 16.968 1.00 48.31 81 GLY A C 1
ATOM 577 O O . GLY A 1 81 ? 16.622 -15.018 16.720 1.00 48.31 81 GLY A O 1
ATOM 578 N N . GLY A 1 82 ? 17.922 -13.200 16.718 1.00 42.38 82 GLY A N 1
ATOM 579 C CA . GLY A 1 82 ? 19.180 -13.878 16.375 1.00 42.38 82 GLY A CA 1
ATOM 580 C C . GLY A 1 82 ? 20.239 -13.703 17.463 1.00 42.38 82 GLY A C 1
ATOM 581 O O . GLY A 1 82 ? 21.406 -13.478 17.151 1.00 42.38 82 GLY A O 1
ATOM 582 N N . GLY A 1 83 ? 19.831 -13.716 18.735 1.00 40.16 83 GLY A N 1
ATOM 583 C CA . GLY A 1 83 ? 20.750 -13.699 19.867 1.00 40.16 83 GLY A CA 1
ATOM 584 C C . GLY A 1 83 ? 21.420 -15.059 20.001 1.00 40.16 83 GLY A C 1
ATOM 585 O O . GLY A 1 83 ? 20.885 -15.953 20.649 1.00 40.16 83 GLY A O 1
ATOM 586 N N . ARG A 1 84 ? 22.595 -15.224 19.389 1.00 46.78 84 ARG A N 1
ATOM 587 C CA . ARG A 1 84 ? 23.544 -16.250 19.826 1.00 46.78 84 ARG A CA 1
ATOM 588 C C . ARG A 1 84 ? 24.055 -15.828 21.201 1.00 46.78 84 ARG A C 1
ATOM 590 O O . ARG A 1 84 ? 24.992 -15.044 21.300 1.00 46.78 84 ARG A O 1
ATOM 597 N N . GLY A 1 85 ? 23.388 -16.301 22.249 1.00 42.94 85 GLY A N 1
ATOM 598 C CA . GLY A 1 85 ? 23.986 -16.380 23.572 1.00 42.94 85 GLY A CA 1
ATOM 599 C C . GLY A 1 85 ? 25.073 -17.445 23.521 1.00 42.94 85 GLY A C 1
ATOM 600 O O . GLY A 1 85 ? 24.770 -18.620 23.340 1.00 42.94 85 GLY A O 1
ATOM 601 N N . CYS A 1 86 ? 26.330 -17.021 23.609 1.00 44.91 86 CYS A N 1
ATOM 602 C CA . CYS A 1 86 ? 27.408 -17.903 24.021 1.00 44.91 86 CYS A CA 1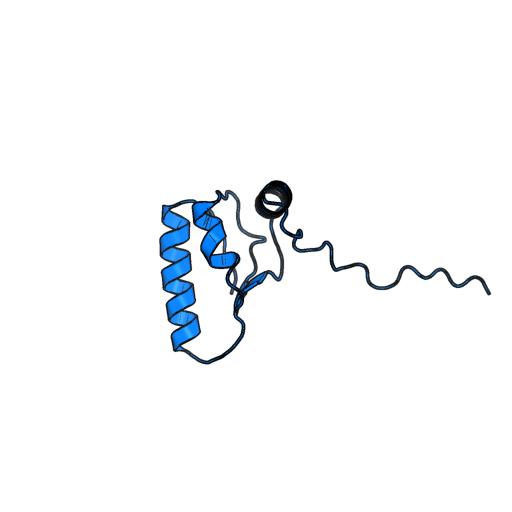
ATOM 603 C C . CYS A 1 86 ? 27.290 -18.072 25.540 1.00 44.91 86 CYS A C 1
ATOM 605 O O . CYS A 1 86 ? 27.455 -17.100 26.277 1.00 44.91 86 CYS A O 1
ATOM 607 N N . THR A 1 87 ? 26.997 -19.290 25.977 1.00 62.66 87 THR A N 1
ATOM 608 C CA . THR A 1 87 ? 27.333 -19.815 27.306 1.00 62.66 87 THR A CA 1
ATOM 609 C C . THR A 1 87 ? 28.069 -21.117 27.098 1.00 62.66 87 THR A C 1
ATOM 611 O O . THR A 1 87 ? 27.571 -21.896 26.251 1.00 62.66 87 THR A O 1
#

Foldseek 3Di:
DEDAEEQDQVLQVVVVVVVVVVCVVDDAAAEYEAQRHPYHDPSSCVVCPDPSYDDQYHHPRVQVRCVVVVHHGNCPPDDDDPDPDDD

Secondary structure (DSSP, 8-state):
-EEEEEESHHHHHHHHHHHHHHHHT-SS-EEEEEEEEEEE-HHHHGGGGSTTEEEEEE-HHHHHHHHHTTPPPTTTT----------

Radius of gyration: 15.05 Å; chains: 1; bounding box: 46×26×40 Å

pLDDT: mean 87.87, std 17.17, range [40.16, 98.19]